Protein AF-A0A5E4PXD6-F1 (afdb_monomer_lite)

Sequence (65 aa):
MICGERSEGAYNACQGDFGSPVVITKSKKQIGTALYSATDACASVVYAKIANGEIRNWIKSVTGV

InterPro domains:
  IPR009003 Peptidase S1, PA clan [SSF50494] (1-64)

Radius of gyration: 13.05 Å; chains: 1; bounding box: 35×22×29 Å

Foldseek 3Di:
DDKDADDPPDDDQDVVQFQPFDADPVVRDTQWGWHHAPDPPNRMTDTGRCVPPVNVVVCCVVPVD

Secondary structure (DSSP, 8-state):
-EEEEPPTT-----TT-TT-EEE-TTT--EEEEEEEESSGGGSEEEEE-TTSHHHHHHHHHHH--

pLDDT: mean 93.92, std 4.57, range [75.0, 98.06]

Structure (mmCIF, N/CA/C/O backbone):
data_AF-A0A5E4PXD6-F1
#
_entry.id   AF-A0A5E4PXD6-F1
#
loop_
_atom_site.group_PDB
_atom_site.id
_atom_site.type_symbol
_atom_site.label_atom_id
_atom_site.label_alt_id
_atom_site.label_comp_id
_atom_site.label_asym_id
_atom_site.label_entity_id
_atom_site.label_seq_id
_atom_site.pdbx_PDB_ins_code
_atom_site.Cartn_x
_atom_site.Cartn_y
_atom_site.Cartn_z
_atom_site.occupancy
_atom_site.B_iso_or_equiv
_atom_site.auth_seq_id
_atom_site.auth_comp_id
_atom_site.auth_asym_id
_atom_site.auth_atom_id
_atom_site.pdbx_PDB_model_num
ATOM 1 N N . MET A 1 1 ? 0.093 11.993 -0.357 1.00 93.62 1 MET A N 1
ATOM 2 C CA . MET A 1 1 ? 0.267 10.813 -1.233 1.00 93.62 1 MET A CA 1
ATOM 3 C C . MET A 1 1 ? 1.384 9.923 -0.694 1.00 93.62 1 MET A C 1
ATOM 5 O O . MET A 1 1 ? 2.046 10.329 0.258 1.00 93.62 1 MET A O 1
ATOM 9 N N . ILE A 1 2 ? 1.542 8.719 -1.242 1.00 95.50 2 ILE A N 1
ATOM 10 C CA . ILE A 1 2 ? 2.694 7.820 -1.069 1.00 95.50 2 ILE A CA 1
ATOM 11 C C . ILE A 1 2 ? 3.321 7.648 -2.458 1.00 95.50 2 ILE A C 1
ATOM 13 O O . ILE A 1 2 ? 2.584 7.524 -3.434 1.00 95.50 2 ILE A O 1
ATOM 17 N N . CYS A 1 3 ? 4.647 7.642 -2.545 1.00 93.44 3 CYS A N 1
ATOM 18 C CA . CYS A 1 3 ? 5.369 7.373 -3.786 1.00 93.44 3 CYS A CA 1
ATOM 19 C C . CYS A 1 3 ? 5.966 5.967 -3.716 1.00 93.44 3 CYS A C 1
ATOM 21 O O . CYS A 1 3 ? 6.507 5.585 -2.677 1.00 93.44 3 CYS A O 1
ATOM 23 N N . GLY A 1 4 ? 5.845 5.206 -4.798 1.00 92.94 4 GLY A N 1
ATOM 24 C CA . GLY A 1 4 ? 6.497 3.912 -4.952 1.00 92.94 4 GLY A CA 1
ATOM 25 C C . GLY A 1 4 ? 7.339 3.914 -6.213 1.00 92.94 4 GLY A C 1
ATOM 26 O O . GLY A 1 4 ? 6.805 3.974 -7.320 1.00 92.94 4 GLY A O 1
ATOM 27 N N . GLU A 1 5 ? 8.647 3.836 -6.025 1.00 92.00 5 GLU A N 1
ATOM 28 C CA . GLU A 1 5 ? 9.618 3.652 -7.095 1.00 92.00 5 GLU A CA 1
ATOM 29 C C . GLU A 1 5 ? 10.054 2.193 -7.116 1.00 92.00 5 GLU A C 1
ATOM 31 O O . GLU A 1 5 ? 10.225 1.570 -6.063 1.00 92.00 5 GLU A O 1
ATOM 36 N N . ARG A 1 6 ? 10.226 1.641 -8.315 1.00 88.25 6 ARG A N 1
ATOM 37 C CA . ARG A 1 6 ? 10.782 0.298 -8.482 1.00 88.25 6 ARG A CA 1
ATOM 38 C C . ARG A 1 6 ? 12.269 0.391 -8.793 1.00 88.25 6 ARG A C 1
ATOM 40 O O . ARG A 1 6 ? 12.684 1.189 -9.628 1.00 88.25 6 ARG A O 1
ATOM 47 N N . SER A 1 7 ? 13.061 -0.465 -8.158 1.00 86.31 7 SER A N 1
ATOM 48 C CA . SER A 1 7 ? 14.422 -0.738 -8.619 1.00 86.31 7 SER A CA 1
ATOM 49 C C . SER A 1 7 ? 14.390 -1.447 -9.978 1.00 86.31 7 SER A C 1
ATOM 51 O O . SER A 1 7 ? 13.368 -2.014 -10.379 1.00 86.31 7 SER A O 1
ATOM 53 N N . GLU A 1 8 ? 15.511 -1.434 -10.693 1.00 82.56 8 GLU A N 1
ATOM 54 C CA . GLU A 1 8 ? 15.634 -2.146 -11.964 1.00 82.56 8 GLU A CA 1
A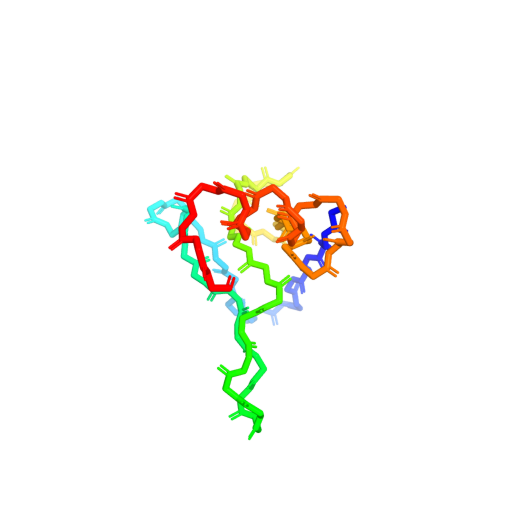TOM 55 C C . GLU A 1 8 ? 15.297 -3.640 -11.792 1.00 82.56 8 GLU A C 1
ATOM 57 O O . GLU A 1 8 ? 15.719 -4.285 -10.834 1.00 82.56 8 GLU A O 1
ATOM 62 N N . GLY A 1 9 ? 14.452 -4.173 -12.681 1.00 78.44 9 GLY A N 1
ATOM 63 C CA . GLY A 1 9 ? 13.940 -5.548 -12.605 1.00 78.44 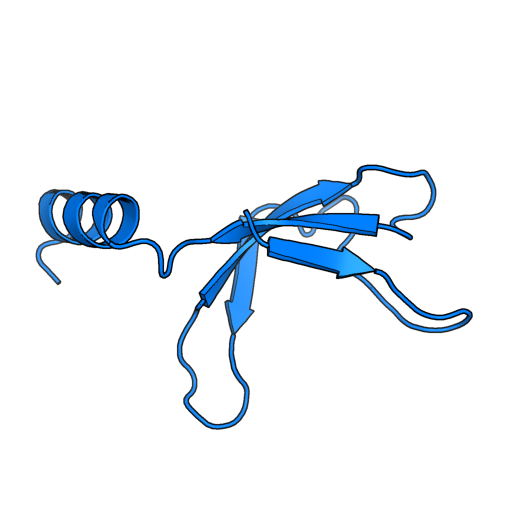9 GLY A CA 1
ATOM 64 C C . GLY A 1 9 ? 12.819 -5.800 -11.584 1.00 78.44 9 GLY A C 1
ATOM 65 O O . GLY A 1 9 ? 12.209 -6.867 -11.620 1.00 78.44 9 GLY A O 1
ATOM 66 N N . ALA A 1 10 ? 12.492 -4.844 -10.708 1.00 88.19 10 ALA A N 1
ATOM 67 C CA . ALA A 1 10 ? 11.364 -4.974 -9.787 1.00 88.19 10 ALA A CA 1
ATOM 68 C C . ALA A 1 10 ? 10.022 -4.627 -10.458 1.00 88.19 10 ALA A C 1
ATOM 70 O O . ALA A 1 10 ? 9.975 -3.917 -11.469 1.00 88.19 10 ALA A O 1
ATOM 71 N N . TYR A 1 11 ? 8.933 -5.113 -9.856 1.00 88.56 11 TYR A N 1
ATOM 72 C CA . TYR A 1 11 ? 7.555 -4.851 -10.274 1.00 88.56 11 TYR A CA 1
ATOM 73 C C . TYR A 1 11 ? 6.963 -3.656 -9.525 1.00 88.56 11 TYR A C 1
ATOM 75 O O . TYR A 1 11 ? 7.319 -3.381 -8.380 1.00 88.56 11 TYR A O 1
ATOM 83 N N . ASN A 1 12 ? 6.025 -2.972 -10.169 1.00 92.88 12 ASN A N 1
ATOM 84 C CA . ASN A 1 12 ? 5.224 -1.903 -9.579 1.00 92.88 12 ASN A CA 1
ATOM 85 C C . ASN A 1 12 ? 3.786 -2.026 -10.093 1.00 92.88 12 ASN A C 1
ATOM 87 O O . ASN A 1 12 ? 3.557 -2.716 -11.088 1.00 92.88 12 ASN A O 1
ATOM 91 N N . ALA A 1 13 ? 2.840 -1.348 -9.444 1.00 94.12 13 ALA A N 1
ATOM 92 C CA . ALA A 1 13 ? 1.479 -1.244 -9.967 1.00 94.12 13 ALA A CA 1
ATOM 93 C C . ALA A 1 13 ? 1.486 -0.521 -11.324 1.00 94.12 13 ALA A C 1
ATOM 95 O O . ALA A 1 13 ? 2.239 0.435 -11.510 1.00 94.12 13 ALA A O 1
ATOM 96 N N . CYS A 1 14 ? 0.661 -0.962 -12.269 1.00 92.38 14 CYS A N 1
ATOM 97 C CA . CYS A 1 14 ? 0.696 -0.441 -13.631 1.00 92.38 14 CYS A CA 1
ATOM 98 C C . CYS A 1 14 ? -0.699 -0.186 -14.212 1.00 92.38 14 CYS A C 1
ATO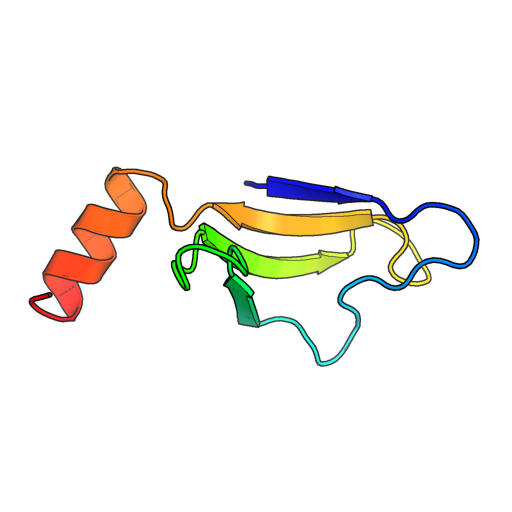M 100 O O . CYS A 1 14 ? -1.693 -0.178 -13.483 1.00 92.38 14 CYS A O 1
ATOM 102 N N . GLN A 1 15 ? -0.793 0.111 -15.513 1.00 90.00 15 GLN A N 1
ATOM 103 C CA . GLN A 1 15 ? -2.085 0.325 -16.166 1.00 90.00 15 GLN A CA 1
ATOM 104 C C . GLN A 1 15 ? -2.979 -0.906 -15.968 1.00 90.00 15 GLN A C 1
ATOM 106 O O . GLN A 1 15 ? -2.619 -2.015 -16.350 1.00 90.00 15 GLN A O 1
ATOM 111 N N . GLY A 1 16 ? -4.148 -0.683 -15.366 1.00 92.62 16 GLY A N 1
ATOM 112 C CA . GLY A 1 16 ? -5.075 -1.740 -14.947 1.00 92.62 16 GLY A CA 1
ATOM 113 C C . GLY A 1 16 ? -5.086 -2.000 -13.436 1.00 92.62 16 GLY A C 1
ATOM 114 O O . GLY A 1 16 ? -6.101 -2.458 -12.925 1.00 92.62 16 GLY A O 1
ATOM 115 N N . ASP A 1 17 ? -4.034 -1.614 -12.705 1.00 95.56 17 ASP A N 1
ATOM 116 C CA . ASP A 1 17 ? -3.934 -1.797 -11.248 1.00 95.56 17 ASP A CA 1
ATOM 117 C C . ASP A 1 17 ? -4.378 -0.567 -10.443 1.00 95.56 17 ASP A C 1
ATOM 119 O O . ASP A 1 17 ? -4.381 -0.588 -9.209 1.00 95.56 17 ASP A O 1
ATOM 123 N N . PHE A 1 18 ? -4.722 0.544 -11.096 1.00 95.19 18 PHE A N 1
ATOM 124 C CA . PHE A 1 18 ? -5.168 1.750 -10.398 1.00 95.19 18 PHE A CA 1
ATOM 125 C C . PHE A 1 18 ? -6.477 1.481 -9.639 1.00 95.19 18 PHE A C 1
ATOM 127 O O . PHE A 1 18 ? -7.417 0.902 -10.173 1.00 95.19 18 PHE A O 1
ATOM 134 N N . GLY A 1 19 ? -6.522 1.875 -8.365 1.00 96.00 19 GLY A N 1
ATOM 135 C CA . GLY A 1 19 ? -7.573 1.491 -7.416 1.00 96.00 19 GLY A CA 1
ATOM 136 C C . GLY A 1 19 ? -7.236 0.269 -6.549 1.00 96.00 19 GLY A C 1
ATOM 137 O O . GLY A 1 19 ? -7.934 0.011 -5.568 1.00 96.00 19 GLY A O 1
ATOM 138 N N . SER A 1 20 ? -6.163 -0.470 -6.857 1.00 96.00 20 SER A N 1
ATOM 139 C CA . SER A 1 20 ? -5.736 -1.618 -6.047 1.00 96.00 20 SER A CA 1
ATOM 140 C C . SER A 1 20 ? -5.215 -1.198 -4.662 1.00 96.00 20 SER A C 1
ATOM 142 O O . SER A 1 20 ? -4.594 -0.136 -4.516 1.00 96.00 20 SER A O 1
ATOM 144 N N . PRO A 1 21 ? -5.442 -2.014 -3.613 1.00 96.81 21 PRO A N 1
ATOM 145 C CA . PRO A 1 21 ? -5.043 -1.676 -2.255 1.00 96.81 21 PRO A CA 1
ATOM 146 C C . PRO A 1 21 ? -3.541 -1.885 -2.025 1.00 96.81 21 PRO A C 1
ATOM 148 O O . PRO A 1 21 ? -2.988 -2.946 -2.303 1.00 96.81 21 PRO A O 1
ATOM 151 N N . VAL A 1 22 ? -2.897 -0.912 -1.382 1.00 96.12 22 VAL A N 1
ATOM 152 C CA . VAL A 1 22 ? -1.550 -1.078 -0.816 1.00 96.12 22 VAL A CA 1
ATOM 153 C C . VAL A 1 22 ? -1.689 -1.522 0.631 1.00 96.12 22 VAL A C 1
ATOM 155 O O . VAL A 1 22 ? -2.182 -0.761 1.469 1.00 96.12 22 VAL A O 1
ATOM 158 N N . VAL A 1 23 ? -1.255 -2.744 0.935 1.00 96.88 23 VAL A N 1
ATOM 159 C CA . VAL A 1 23 ? -1.464 -3.390 2.237 1.00 96.88 23 VAL A CA 1
ATOM 160 C C . VAL A 1 23 ? -0.131 -3.743 2.884 1.00 96.88 23 VAL A C 1
ATOM 162 O O . VAL A 1 23 ? 0.747 -4.323 2.253 1.00 96.88 23 VAL A O 1
ATOM 165 N N . ILE A 1 24 ? 0.012 -3.454 4.180 1.00 96.56 24 ILE A N 1
ATOM 166 C CA . ILE A 1 24 ? 1.158 -3.940 4.956 1.00 96.56 24 ILE A CA 1
ATOM 167 C C . ILE A 1 24 ? 0.972 -5.439 5.226 1.00 96.56 24 ILE A C 1
ATOM 169 O O . ILE A 1 24 ? 0.080 -5.829 5.982 1.00 96.56 24 ILE A O 1
ATOM 173 N N . THR A 1 25 ? 1.853 -6.283 4.683 1.00 96.56 25 THR A N 1
ATOM 174 C CA . THR A 1 25 ? 1.743 -7.754 4.748 1.00 96.56 25 THR A CA 1
ATOM 1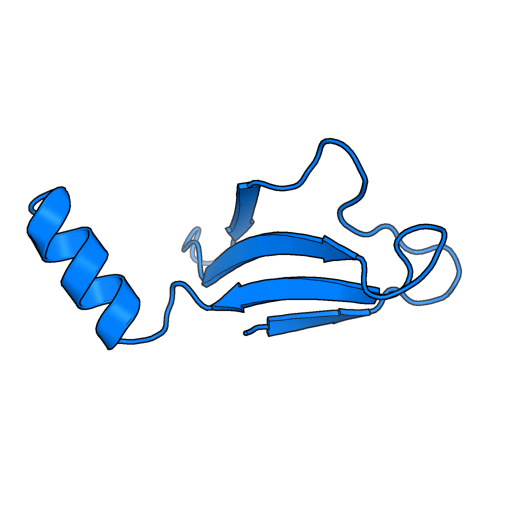75 C C . THR A 1 25 ? 1.580 -8.305 6.164 1.00 96.56 25 THR A C 1
ATOM 177 O O . THR A 1 25 ? 0.790 -9.230 6.360 1.00 96.56 25 THR A O 1
ATOM 180 N N . LYS A 1 26 ? 2.292 -7.739 7.150 1.00 97.88 26 LYS A N 1
ATOM 181 C CA . LYS A 1 26 ? 2.265 -8.193 8.551 1.00 97.88 26 LYS A CA 1
ATOM 182 C C . LYS A 1 26 ? 0.955 -7.854 9.263 1.00 97.88 26 LYS A C 1
ATOM 184 O O . LYS A 1 26 ? 0.410 -8.695 9.962 1.00 97.88 26 LYS A O 1
ATOM 189 N N . SER A 1 27 ? 0.466 -6.623 9.114 1.00 97.31 27 SER A N 1
ATOM 190 C CA . SER A 1 27 ? -0.710 -6.137 9.851 1.00 97.31 27 SER A CA 1
ATOM 191 C C . SER A 1 27 ? -2.020 -6.302 9.088 1.00 97.31 27 SER A C 1
ATOM 193 O O . SER A 1 27 ? -3.080 -6.080 9.666 1.00 97.31 27 SER A O 1
ATOM 195 N N . LYS A 1 28 ? -1.948 -6.630 7.791 1.00 96.94 28 LYS A N 1
ATOM 196 C CA . LYS A 1 28 ? -3.083 -6.674 6.857 1.00 96.94 28 LYS A CA 1
ATOM 197 C C . LYS A 1 28 ? -3.850 -5.351 6.756 1.00 96.94 28 LYS A C 1
ATOM 199 O O . LYS A 1 28 ? -4.973 -5.316 6.268 1.00 96.94 28 LYS A O 1
ATOM 204 N N . LYS A 1 29 ? -3.246 -4.239 7.187 1.00 96.00 29 LYS A N 1
ATOM 205 C CA . LYS A 1 29 ? -3.859 -2.911 7.103 1.00 96.00 29 LYS A CA 1
ATOM 206 C C . LYS A 1 29 ? -3.573 -2.288 5.745 1.00 96.00 29 LYS A C 1
ATOM 208 O O . LYS A 1 29 ? -2.411 -2.170 5.352 1.00 96.00 29 LYS A O 1
ATOM 213 N N . GLN A 1 30 ? -4.629 -1.852 5.065 1.00 96.38 30 GLN A N 1
ATOM 214 C CA . GLN A 1 30 ? -4.508 -1.021 3.875 1.00 96.38 30 GLN A CA 1
ATOM 215 C C . GLN A 1 30 ? -4.036 0.383 4.273 1.00 96.38 30 GLN A C 1
ATOM 217 O O . GLN A 1 30 ? -4.610 1.019 5.159 1.00 96.38 30 GLN A O 1
ATOM 222 N N . ILE A 1 31 ? -2.979 0.856 3.619 1.00 96.88 31 ILE A N 1
ATOM 223 C CA . ILE A 1 31 ? -2.366 2.170 3.854 1.00 96.88 31 ILE A CA 1
ATOM 224 C C . ILE A 1 31 ? -2.462 3.094 2.644 1.00 96.88 31 ILE A C 1
ATOM 226 O O . ILE A 1 31 ? -2.337 4.313 2.798 1.00 96.88 31 ILE A O 1
ATOM 230 N N . GLY A 1 32 ? -2.744 2.536 1.465 1.00 97.31 32 GLY A N 1
ATOM 231 C CA . GLY A 1 32 ? -2.978 3.322 0.267 1.00 97.31 32 GLY A CA 1
ATOM 232 C C . GLY A 1 32 ? -3.791 2.621 -0.809 1.00 97.31 32 GLY A C 1
ATOM 233 O O . GLY A 1 32 ? -4.270 1.501 -0.627 1.00 97.31 32 GLY A O 1
ATOM 234 N N . THR A 1 33 ? -3.943 3.318 -1.926 1.00 97.56 33 THR A N 1
ATOM 235 C CA . THR A 1 33 ? -4.511 2.795 -3.171 1.00 97.56 33 THR A CA 1
ATOM 236 C C . THR A 1 33 ? -3.731 3.350 -4.354 1.00 97.56 33 THR A C 1
ATOM 238 O O . THR A 1 33 ? -3.342 4.518 -4.309 1.00 97.56 33 THR A O 1
ATOM 241 N N . ALA A 1 34 ? -3.474 2.547 -5.385 1.00 96.88 34 ALA A N 1
ATOM 242 C CA . ALA A 1 34 ? -2.780 3.014 -6.589 1.00 96.88 34 ALA A CA 1
ATOM 243 C C . ALA A 1 34 ? -3.615 4.078 -7.320 1.00 96.88 34 ALA A C 1
ATOM 245 O O . ALA A 1 34 ? -4.832 3.924 -7.416 1.00 96.88 34 ALA A O 1
ATOM 246 N N . LEU A 1 35 ? -2.984 5.158 -7.799 1.00 96.06 35 LEU A N 1
ATOM 247 C CA . LEU A 1 35 ? -3.671 6.253 -8.501 1.00 96.06 35 LEU A CA 1
ATOM 248 C C . LEU A 1 35 ? -3.239 6.368 -9.961 1.00 96.06 35 LEU A C 1
ATOM 250 O O . LEU A 1 35 ? -4.056 6.182 -10.853 1.00 96.06 35 LEU A O 1
ATOM 254 N N . TYR A 1 36 ? -1.976 6.715 -10.196 1.00 95.50 36 TYR A N 1
ATOM 255 C CA . TYR A 1 36 ? -1.427 6.920 -11.535 1.00 95.50 36 TYR A CA 1
ATOM 256 C C . TYR A 1 36 ? 0.087 6.693 -11.525 1.00 95.50 36 TYR A C 1
ATOM 258 O O . TYR A 1 36 ? 0.721 6.735 -10.465 1.00 95.50 36 TYR A O 1
ATOM 266 N N . SER A 1 37 ? 0.674 6.469 -12.701 1.00 93.69 37 SER A N 1
ATOM 267 C CA . SER A 1 37 ? 2.128 6.424 -12.857 1.00 93.69 37 SER A CA 1
ATOM 268 C C . SER A 1 37 ? 2.674 7.780 -13.293 1.00 93.69 37 SER A C 1
ATOM 270 O O . SER A 1 37 ? 2.147 8.397 -14.214 1.00 93.69 37 SER A O 1
ATOM 272 N N . ALA A 1 38 ? 3.729 8.240 -12.620 1.00 91.25 38 ALA A N 1
ATOM 273 C CA . ALA A 1 38 ? 4.398 9.505 -12.917 1.00 91.25 38 ALA A CA 1
ATOM 274 C C . ALA A 1 38 ? 5.436 9.389 -14.049 1.00 91.25 38 ALA A C 1
ATOM 276 O O . ALA A 1 38 ? 6.023 10.390 -14.449 1.00 91.25 38 ALA A O 1
ATOM 277 N N . THR A 1 39 ? 5.688 8.175 -14.541 1.00 90.38 39 THR A N 1
ATOM 278 C CA . THR A 1 39 ? 6.713 7.874 -15.545 1.00 90.38 39 THR A CA 1
ATOM 279 C C . THR A 1 39 ? 6.212 6.804 -16.506 1.00 90.38 39 THR A C 1
ATOM 281 O O . THR A 1 39 ? 5.312 6.033 -16.177 1.00 90.38 39 THR A O 1
ATOM 284 N N . ASP A 1 40 ? 6.879 6.650 -17.643 1.00 84.81 40 ASP A N 1
ATOM 285 C CA . ASP A 1 40 ? 6.635 5.503 -18.514 1.00 84.81 40 ASP A CA 1
ATOM 286 C C . ASP A 1 40 ? 6.996 4.175 -17.831 1.00 84.81 40 ASP A C 1
ATOM 288 O O . ASP A 1 40 ? 7.749 4.122 -16.849 1.00 84.81 40 ASP A O 1
ATOM 292 N N . ALA A 1 41 ? 6.413 3.087 -18.344 1.00 87.62 41 ALA A N 1
ATOM 293 C CA . ALA A 1 41 ? 6.648 1.715 -17.886 1.00 87.62 41 ALA A CA 1
ATOM 294 C C . ALA A 1 41 ? 6.534 1.517 -16.358 1.00 87.62 41 ALA A C 1
ATOM 296 O O . ALA A 1 41 ? 7.194 0.644 -15.782 1.00 87.62 41 ALA A O 1
ATOM 297 N N . CYS A 1 42 ? 5.719 2.342 -15.692 1.00 91.88 42 CYS A N 1
ATOM 298 C CA . CYS A 1 42 ? 5.376 2.200 -14.280 1.00 91.88 42 CYS A CA 1
ATOM 299 C C . CYS A 1 42 ? 6.587 2.226 -13.333 1.00 91.88 42 CYS A C 1
ATOM 301 O O . CYS A 1 42 ? 6.574 1.613 -12.265 1.00 91.88 42 CYS A O 1
ATOM 303 N N . ALA A 1 43 ? 7.663 2.928 -13.713 1.00 92.81 43 ALA A N 1
ATOM 304 C CA . ALA A 1 43 ? 8.860 3.036 -12.879 1.00 92.81 43 ALA A CA 1
ATOM 305 C C . ALA A 1 43 ? 8.592 3.783 -11.562 1.00 92.81 43 ALA A C 1
ATOM 307 O O . ALA A 1 43 ? 9.043 3.342 -10.504 1.00 92.81 43 ALA A O 1
ATOM 308 N N . SER A 1 44 ? 7.782 4.841 -11.612 1.00 94.31 44 SER A N 1
ATOM 309 C CA . SER A 1 44 ? 7.296 5.580 -10.449 1.00 94.31 44 SER A CA 1
ATOM 310 C C . SER A 1 44 ? 5.771 5.644 -10.443 1.00 94.31 44 SER A C 1
ATOM 312 O O . SER A 1 44 ? 5.132 5.980 -11.446 1.00 94.31 44 SER A O 1
ATOM 314 N N . VAL A 1 45 ? 5.171 5.305 -9.305 1.00 95.75 45 VAL A N 1
ATOM 315 C CA . VAL A 1 45 ? 3.718 5.266 -9.114 1.00 95.75 45 VAL A CA 1
ATOM 316 C C . VAL A 1 45 ? 3.343 6.077 -7.889 1.00 95.75 45 VAL A C 1
ATOM 318 O O . VAL A 1 45 ? 3.984 6.004 -6.836 1.00 95.75 45 VAL A O 1
ATOM 321 N N . VAL A 1 46 ? 2.268 6.843 -8.028 1.00 96.62 46 VAL A N 1
ATOM 3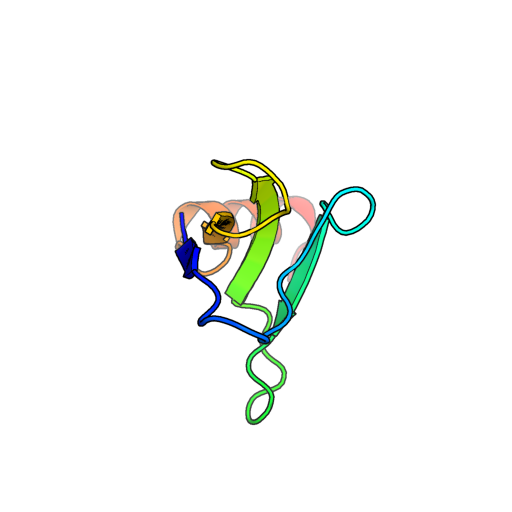22 C CA . VAL A 1 46 ? 1.682 7.620 -6.946 1.00 96.62 46 VAL A CA 1
ATOM 323 C C . VAL A 1 46 ? 0.474 6.877 -6.397 1.00 96.62 46 VAL A C 1
ATOM 325 O O . VAL A 1 46 ? -0.405 6.423 -7.130 1.00 96.62 46 VAL A O 1
ATOM 328 N N . TYR A 1 47 ? 0.417 6.794 -5.075 1.00 97.25 47 TYR A N 1
ATOM 329 C CA . TYR A 1 47 ? -0.642 6.141 -4.327 1.00 97.25 47 TYR A CA 1
ATOM 330 C C . TYR A 1 47 ? -1.332 7.151 -3.403 1.00 97.25 47 TYR A C 1
ATOM 332 O O . TYR A 1 47 ? -0.694 8.015 -2.785 1.00 97.25 47 TYR A O 1
ATOM 340 N N . ALA A 1 48 ? -2.647 7.031 -3.242 1.00 97.62 48 ALA A N 1
ATOM 341 C CA . ALA A 1 48 ? -3.378 7.804 -2.247 1.00 97.62 48 ALA A CA 1
ATOM 342 C C . ALA A 1 48 ? -2.975 7.324 -0.851 1.00 97.62 48 ALA A C 1
ATOM 344 O O . ALA A 1 48 ? -2.970 6.126 -0.580 1.00 97.62 48 ALA A O 1
ATOM 345 N N . LYS A 1 49 ? -2.657 8.248 0.060 1.00 97.50 49 LYS A N 1
ATOM 346 C CA . LYS A 1 49 ? -2.313 7.914 1.451 1.00 97.50 49 LYS A CA 1
ATOM 347 C C . LYS A 1 49 ? -3.599 7.774 2.260 1.00 97.50 49 LYS A C 1
ATOM 349 O O . LYS A 1 49 ? -3.963 8.701 2.979 1.00 97.50 49 LYS A O 1
ATOM 354 N N . ILE A 1 50 ? -4.287 6.637 2.159 1.00 96.25 50 ILE A N 1
ATOM 355 C CA . ILE A 1 50 ? -5.580 6.473 2.844 1.00 96.25 50 ILE A CA 1
ATOM 356 C C . ILE A 1 50 ? -5.444 6.508 4.366 1.00 96.25 50 ILE A C 1
ATOM 358 O O . ILE A 1 50 ? -6.417 6.791 5.043 1.00 96.25 50 ILE A O 1
ATOM 362 N N . ALA A 1 51 ? -4.246 6.265 4.909 1.00 94.25 51 ALA A N 1
ATOM 363 C CA . ALA A 1 51 ? -3.950 6.416 6.334 1.00 94.25 51 ALA A CA 1
ATOM 364 C C . ALA A 1 51 ? -3.911 7.884 6.819 1.00 94.25 51 ALA A C 1
ATOM 366 O O . ALA A 1 51 ? -3.715 8.119 8.008 1.00 94.25 51 ALA A O 1
ATOM 367 N N . ASN A 1 52 ? -4.061 8.876 5.931 1.00 96.69 52 ASN A N 1
ATOM 368 C CA . ASN A 1 52 ? -4.248 10.274 6.325 1.00 96.69 52 ASN A CA 1
ATOM 369 C C . ASN A 1 52 ? -5.546 10.428 7.147 1.00 96.69 52 ASN A C 1
ATOM 371 O O . ASN A 1 52 ? -6.580 9.880 6.772 1.00 96.69 52 ASN A O 1
ATOM 375 N N . GLY A 1 53 ? -5.489 11.175 8.255 1.00 96.25 53 GLY A N 1
ATOM 376 C CA . GLY A 1 53 ? -6.605 11.318 9.194 1.00 96.25 53 GLY A CA 1
ATOM 377 C C . GLY A 1 53 ? -7.886 11.877 8.571 1.00 96.25 53 GLY A C 1
ATOM 378 O O . GLY A 1 53 ? -8.958 11.351 8.847 1.00 96.25 53 GLY A O 1
ATOM 379 N N . GLU A 1 54 ? -7.790 12.867 7.685 1.00 97.12 54 GLU A N 1
ATOM 380 C CA . GLU A 1 54 ? -8.951 13.465 7.012 1.00 97.12 54 GLU A CA 1
ATOM 381 C C . GLU A 1 54 ? -9.632 12.454 6.088 1.00 97.12 54 GLU A C 1
ATOM 383 O O . GLU A 1 54 ? -10.849 12.290 6.131 1.00 97.12 54 GLU A O 1
ATOM 388 N N . ILE A 1 55 ? -8.843 11.687 5.329 1.00 96.19 55 ILE A N 1
ATOM 389 C CA . ILE A 1 55 ? -9.365 10.622 4.462 1.00 96.19 55 ILE A CA 1
ATOM 390 C C . ILE A 1 55 ? -9.985 9.501 5.303 1.00 96.19 55 ILE A C 1
ATOM 392 O O . ILE A 1 55 ? -11.065 9.019 4.972 1.00 96.19 55 ILE A O 1
ATOM 396 N N . ARG A 1 56 ? -9.352 9.091 6.412 1.00 95.44 56 ARG A N 1
ATOM 397 C CA . ARG A 1 56 ? -9.930 8.081 7.320 1.00 95.44 56 ARG A CA 1
ATOM 398 C C . ARG A 1 56 ? -11.235 8.563 7.945 1.00 95.44 56 ARG A C 1
ATOM 400 O O . ARG A 1 56 ? -12.162 7.768 8.053 1.00 95.44 56 ARG A O 1
ATOM 407 N N . ASN A 1 57 ? -11.313 9.830 8.339 1.00 97.06 57 ASN A N 1
ATOM 408 C CA . ASN A 1 57 ? -12.529 10.422 8.891 1.00 97.06 57 ASN A CA 1
ATOM 409 C C . ASN A 1 57 ? -13.639 10.491 7.839 1.00 97.06 57 ASN A C 1
ATOM 411 O O . ASN A 1 57 ? -14.783 10.162 8.140 1.00 97.06 57 ASN A O 1
ATOM 415 N N . TRP A 1 58 ? -13.300 10.837 6.598 1.00 97.12 58 TRP A N 1
ATOM 416 C CA . TRP A 1 58 ? -14.248 10.794 5.492 1.00 97.12 58 TRP A CA 1
ATOM 417 C C . TRP A 1 58 ? -14.741 9.364 5.215 1.00 97.12 58 TRP A C 1
ATOM 419 O O . TRP A 1 58 ? -15.949 9.143 5.199 1.00 97.12 58 TRP A O 1
ATOM 429 N N . ILE A 1 59 ? -13.847 8.371 5.109 1.00 96.12 59 ILE A N 1
ATOM 430 C CA . ILE A 1 59 ? -14.230 6.954 4.942 1.00 96.12 59 ILE A CA 1
ATOM 431 C C . ILE A 1 59 ? -15.183 6.521 6.063 1.00 96.12 59 ILE A C 1
ATOM 433 O O . ILE A 1 59 ? -16.229 5.938 5.781 1.00 96.12 59 ILE A O 1
ATOM 437 N N . LYS A 1 60 ? -14.869 6.865 7.317 1.00 96.81 60 LYS A N 1
ATOM 438 C CA . LYS A 1 60 ? -15.735 6.621 8.479 1.00 96.81 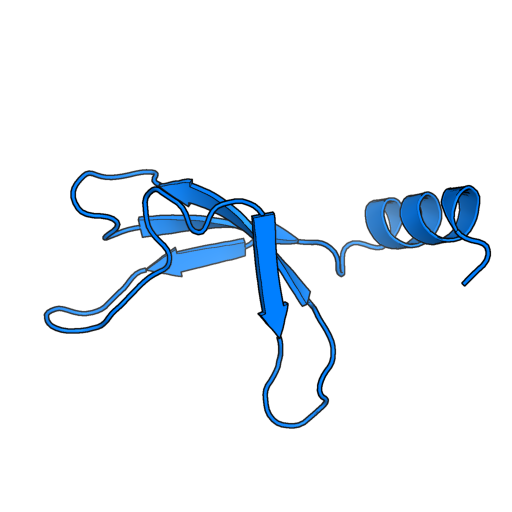60 LYS A CA 1
ATOM 439 C C . LYS A 1 60 ? -17.107 7.268 8.332 1.00 96.81 60 LYS A C 1
ATOM 441 O O . LYS A 1 60 ? -18.107 6.622 8.611 1.00 96.81 60 LYS A O 1
ATOM 446 N N . SER A 1 61 ? -17.168 8.517 7.869 1.00 97.94 61 SER A N 1
ATOM 447 C CA . SER A 1 61 ? -18.443 9.222 7.676 1.00 97.94 61 SER A CA 1
ATOM 448 C C . SER A 1 61 ? -19.326 8.602 6.590 1.00 97.94 61 SER A C 1
ATOM 450 O O . SER A 1 61 ? -20.544 8.673 6.695 1.00 97.94 61 SER A O 1
ATOM 452 N N . VAL A 1 62 ? -18.728 7.972 5.571 1.00 98.06 62 VAL A N 1
ATOM 453 C CA . VAL A 1 62 ? -19.459 7.320 4.472 1.00 98.06 62 VAL A CA 1
ATOM 454 C C . VAL A 1 62 ? -19.870 5.892 4.834 1.00 98.06 62 VAL A C 1
ATOM 456 O O . VAL A 1 62 ? -20.958 5.452 4.476 1.00 98.06 62 VAL A O 1
ATOM 459 N N . THR A 1 63 ? -18.994 5.152 5.514 1.00 96.88 63 THR A N 1
ATOM 460 C CA . THR A 1 63 ? -19.142 3.698 5.715 1.00 96.88 63 THR A CA 1
ATOM 461 C C . THR A 1 63 ? -19.584 3.298 7.122 1.00 96.88 63 THR A C 1
ATOM 463 O O . THR A 1 63 ? -20.072 2.188 7.306 1.00 96.88 63 THR A O 1
ATOM 466 N N . GLY A 1 64 ? -19.417 4.174 8.117 1.00 93.69 64 GLY A N 1
ATOM 467 C CA . GLY A 1 64 ? -19.739 3.900 9.520 1.00 93.69 64 GLY A CA 1
ATOM 468 C C . GLY A 1 64 ? -18.718 3.040 10.280 1.00 93.69 64 GLY A C 1
ATOM 469 O O . GLY A 1 64 ? -18.989 2.687 11.427 1.00 93.69 64 GLY A O 1
ATOM 470 N N . VAL A 1 65 ? -17.562 2.711 9.681 1.00 75.00 65 VAL A N 1
ATOM 471 C CA . VAL A 1 65 ? -16.467 1.909 10.282 1.00 75.00 65 VAL A CA 1
ATOM 472 C C . VAL A 1 65 ? -15.160 2.680 10.429 1.00 75.00 65 VAL A C 1
ATOM 474 O O . VAL A 1 65 ? -14.730 3.330 9.453 1.00 75.00 65 VAL A O 1
#

Organism: NCBI:txid189913